Protein AF-A0A7S4GB53-F1 (afdb_monomer_lite)

Foldseek 3Di:
DVLLCCLPVVVCVVCVVLVVVQVVVCVVVVQFRDPSNVVVVLVVLVCVLPVVVVCVLPVDDDPDDDDDPLVVLNVLVVVLNVVVVVLVCCQCPPDDPRGHDPVSVVVSVVVSVVSSVVSVVSCVVPDD

InterPro domains:
  IPR004837 Sodium/calcium exchanger membrane region [PF01699] (2-119)
  IPR044880 NCX, central ion-binding domain superfamily [G3DSA:1.20.1420.30] (1-127)
  IPR051171 Calcium/Cation Antiporter [PTHR11878] (1-126)

Secondary structure (DSSP, 8-state):
-HHHHIIIIIHHHHHHHHHHHHHHHHHHHTSB--THHHHHHHHHHHHIIIIIHHHHHHHS--SS----TTHHHHHHHHHHHHHHHHHHHIIIIIISTTB--HHHHHHHHHHHHHHHHHHHHHHHHH--

pLDDT: mean 82.79, std 6.55, range [52.56, 92.06]

Organism: NCBI:txid73025

Structure (mmCIF, N/CA/C/O backbone):
data_AF-A0A7S4GB53-F1
#
_entry.id   AF-A0A7S4GB53-F1
#
loop_
_atom_site.group_PDB
_atom_site.id
_atom_site.type_symbol
_atom_site.label_atom_id
_atom_site.label_alt_id
_atom_site.label_comp_id
_atom_site.label_asym_id
_atom_site.label_entity_id
_atom_site.label_seq_id
_atom_site.pdbx_PDB_ins_code
_atom_site.Cartn_x
_atom_site.Cartn_y
_atom_site.Cartn_z
_atom_site.occupancy
_atom_site.B_iso_or_equiv
_atom_site.auth_seq_id
_atom_site.auth_comp_id
_atom_site.auth_asym_id
_atom_site.auth_atom_id
_atom_site.pdbx_PDB_model_num
ATOM 1 N N . ASN A 1 1 ? 8.874 -16.206 -5.654 1.00 79.75 1 ASN A N 1
ATOM 2 C CA . ASN A 1 1 ? 8.245 -15.379 -6.707 1.00 79.75 1 ASN A CA 1
ATOM 3 C C . ASN A 1 1 ? 8.551 -13.912 -6.397 1.00 79.75 1 ASN A C 1
ATOM 5 O O . ASN A 1 1 ? 8.273 -13.486 -5.280 1.00 79.75 1 ASN A O 1
ATOM 9 N N . ALA A 1 2 ? 9.168 -13.178 -7.331 1.00 78.81 2 ALA A N 1
ATOM 10 C CA . ALA A 1 2 ? 9.610 -11.795 -7.107 1.00 78.81 2 ALA A CA 1
ATOM 11 C C . ALA A 1 2 ? 8.446 -10.795 -6.964 1.00 78.81 2 ALA A C 1
ATOM 13 O O . ALA A 1 2 ? 8.531 -9.889 -6.142 1.00 78.81 2 ALA A O 1
ATOM 14 N N . THR A 1 3 ? 7.336 -10.993 -7.686 1.00 78.94 3 THR A N 1
ATOM 15 C CA . THR A 1 3 ? 6.113 -10.185 -7.539 1.00 78.94 3 THR A CA 1
ATOM 16 C C . THR A 1 3 ? 5.559 -10.286 -6.122 1.00 78.94 3 THR A C 1
ATOM 18 O O . THR A 1 3 ? 5.272 -9.267 -5.504 1.00 78.94 3 THR A O 1
ATOM 21 N N . VAL A 1 4 ? 5.480 -11.497 -5.563 1.00 83.31 4 VAL A N 1
ATOM 22 C CA . VAL A 1 4 ? 5.002 -11.694 -4.184 1.00 83.31 4 VAL A CA 1
ATOM 23 C C . VAL A 1 4 ? 5.942 -11.030 -3.179 1.00 83.31 4 VAL A C 1
ATOM 25 O O . VAL A 1 4 ? 5.471 -10.334 -2.285 1.00 83.31 4 VAL A O 1
ATOM 28 N N . ALA A 1 5 ? 7.259 -11.188 -3.338 1.00 81.38 5 ALA A N 1
ATOM 29 C CA . ALA A 1 5 ? 8.241 -10.566 -2.447 1.00 81.38 5 ALA A CA 1
ATOM 30 C C . ALA A 1 5 ? 8.178 -9.026 -2.489 1.00 81.38 5 ALA A C 1
ATOM 32 O O . ALA A 1 5 ? 8.217 -8.390 -1.438 1.00 81.38 5 ALA A O 1
ATOM 33 N N . ASN A 1 6 ? 8.001 -8.431 -3.673 1.00 81.31 6 ASN A N 1
ATOM 34 C CA . ASN A 1 6 ? 7.865 -6.980 -3.817 1.00 81.31 6 ASN A CA 1
ATOM 35 C C . ASN A 1 6 ? 6.543 -6.461 -3.229 1.00 81.31 6 ASN A C 1
ATOM 37 O O . ASN A 1 6 ? 6.543 -5.471 -2.503 1.00 81.31 6 ASN A O 1
ATOM 41 N N . LEU A 1 7 ? 5.423 -7.137 -3.501 1.00 79.25 7 LEU A N 1
ATOM 42 C CA . LEU A 1 7 ? 4.105 -6.722 -3.004 1.00 79.25 7 LEU A CA 1
ATOM 43 C C . LEU A 1 7 ? 3.926 -6.928 -1.496 1.00 79.25 7 LEU A C 1
ATOM 45 O O . LEU A 1 7 ? 3.090 -6.263 -0.895 1.00 79.25 7 LEU A O 1
ATOM 49 N N . THR A 1 8 ? 4.678 -7.847 -0.888 1.00 81.56 8 THR A N 1
ATOM 50 C CA . THR A 1 8 ? 4.567 -8.157 0.545 1.00 81.56 8 THR A CA 1
ATOM 51 C C . THR A 1 8 ? 5.738 -7.577 1.330 1.00 81.56 8 THR A C 1
ATOM 53 O O . THR A 1 8 ? 5.569 -6.578 2.011 1.00 81.56 8 THR A O 1
ATOM 56 N N . LEU A 1 9 ? 6.940 -8.140 1.224 1.00 77.69 9 LEU A N 1
ATOM 57 C CA . LEU A 1 9 ? 8.080 -7.774 2.070 1.00 77.69 9 LEU A CA 1
ATOM 58 C C . LEU A 1 9 ? 8.601 -6.358 1.809 1.00 77.69 9 LEU A C 1
ATOM 60 O O . LEU A 1 9 ? 8.872 -5.627 2.759 1.00 77.69 9 LEU A O 1
ATOM 64 N N . MET A 1 10 ? 8.730 -5.957 0.541 1.00 82.44 10 MET A N 1
ATOM 65 C CA . MET A 1 10 ? 9.243 -4.625 0.205 1.00 82.44 10 MET A CA 1
ATOM 66 C C . MET A 1 10 ? 8.219 -3.528 0.530 1.00 82.44 10 MET A C 1
ATOM 68 O O . MET A 1 10 ? 8.568 -2.546 1.181 1.00 82.44 10 MET A O 1
ATOM 72 N N . ALA A 1 11 ? 6.957 -3.722 0.133 1.00 79.25 11 ALA A N 1
ATOM 73 C CA . ALA A 1 11 ? 5.887 -2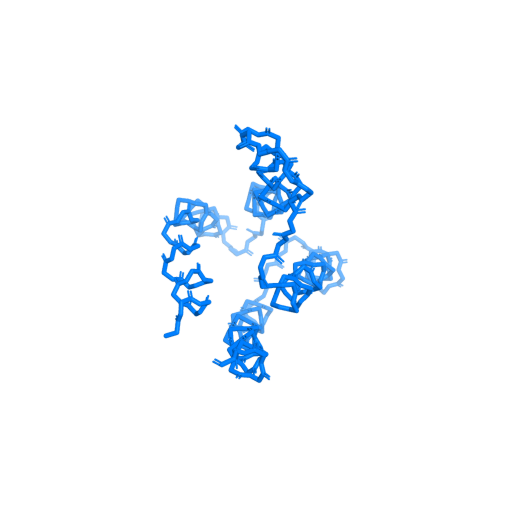.753 0.374 1.00 79.25 11 ALA A CA 1
ATOM 74 C C . ALA A 1 11 ? 5.533 -2.604 1.865 1.00 79.25 11 ALA A C 1
ATOM 76 O O . ALA A 1 11 ? 5.345 -1.494 2.359 1.00 79.25 11 ALA A O 1
ATOM 77 N N . LEU A 1 12 ? 5.487 -3.710 2.613 1.00 80.81 12 LEU A N 1
ATOM 78 C CA . LEU A 1 12 ? 5.179 -3.683 4.045 1.00 80.81 12 LEU A CA 1
ATOM 79 C C . LEU A 1 12 ? 6.324 -3.044 4.843 1.00 80.81 12 LEU A C 1
ATOM 81 O O . LEU A 1 12 ? 6.071 -2.318 5.800 1.00 80.81 12 LEU A O 1
ATOM 85 N N . GLY A 1 13 ? 7.572 -3.236 4.400 1.00 82.00 13 GLY A N 1
ATOM 86 C CA . GLY A 1 13 ? 8.741 -2.563 4.966 1.00 82.00 13 GLY A CA 1
ATOM 87 C C . GLY A 1 13 ? 8.711 -1.042 4.790 1.00 82.00 13 GLY A C 1
ATOM 88 O O . GLY A 1 13 ? 8.995 -0.322 5.744 1.00 82.00 13 GLY A O 1
ATOM 89 N N . SER A 1 14 ? 8.324 -0.540 3.610 1.00 82.56 14 SER A N 1
ATOM 90 C CA . SER A 1 14 ? 8.212 0.909 3.381 1.00 82.56 14 SER A CA 1
ATOM 91 C C . SER A 1 14 ? 7.036 1.551 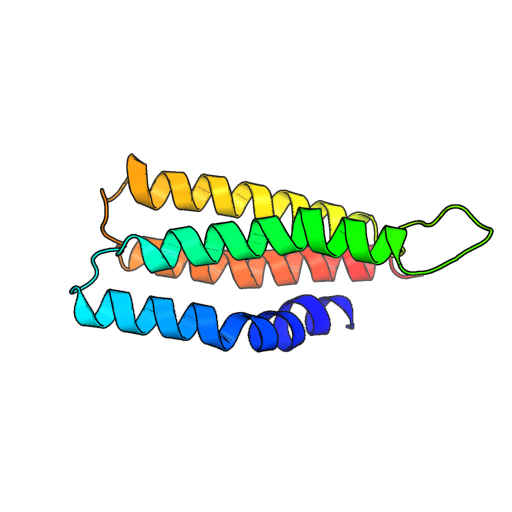4.124 1.00 82.56 14 SER A C 1
ATOM 93 O O . SER A 1 14 ? 7.156 2.697 4.546 1.00 82.56 14 SER A O 1
ATOM 95 N N . SER A 1 15 ? 5.937 0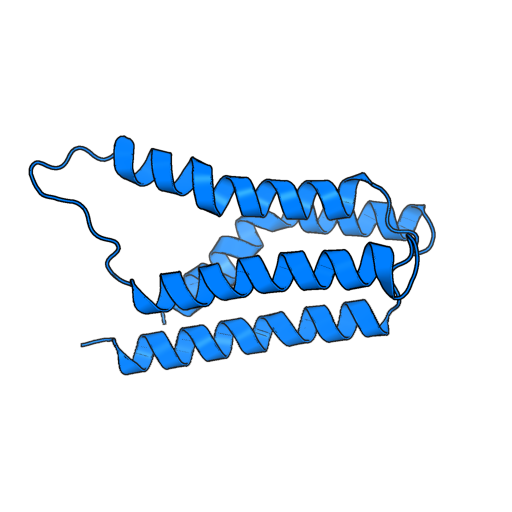.816 4.328 1.00 85.62 15 SER A N 1
ATOM 96 C CA . SER A 1 15 ? 4.709 1.340 4.950 1.00 85.62 15 SER A CA 1
ATOM 97 C C . SER A 1 15 ? 4.562 1.057 6.448 1.00 85.62 15 SER A C 1
ATOM 99 O O . SER A 1 15 ? 3.577 1.460 7.069 1.00 85.62 15 SER A O 1
ATOM 101 N N . ALA A 1 16 ? 5.546 0.407 7.077 1.00 84.19 16 ALA A N 1
ATOM 102 C CA . ALA A 1 16 ? 5.529 0.126 8.513 1.00 84.19 16 ALA A CA 1
ATOM 103 C C . ALA A 1 1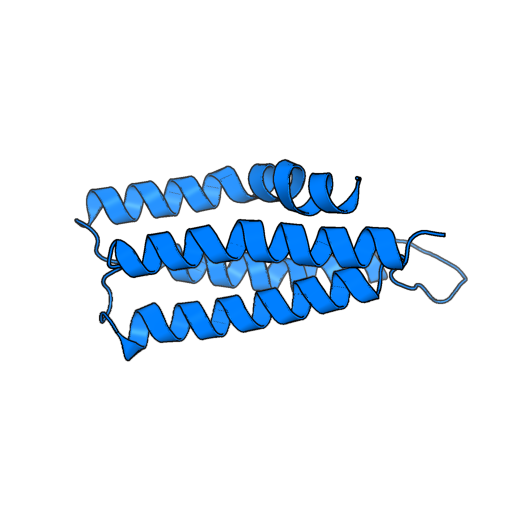6 ? 5.320 1.378 9.405 1.00 84.19 16 ALA A C 1
ATOM 105 O O . ALA A 1 16 ? 4.525 1.293 10.346 1.00 84.19 16 ALA A O 1
ATOM 106 N N . PRO A 1 17 ? 5.942 2.548 9.133 1.00 83.38 17 PRO A N 1
ATOM 107 C CA . PRO A 1 17 ? 5.713 3.757 9.932 1.00 83.38 17 PRO A CA 1
ATOM 108 C C . PRO A 1 17 ? 4.272 4.281 9.838 1.00 83.38 17 PRO A C 1
ATOM 110 O O . PRO A 1 17 ? 3.708 4.729 10.834 1.00 83.38 17 PRO A O 1
ATOM 113 N N . GLU A 1 18 ? 3.666 4.195 8.654 1.00 84.62 18 GLU A N 1
ATOM 114 C CA . GLU A 1 18 ? 2.311 4.684 8.356 1.00 84.62 18 GLU A CA 1
ATOM 115 C C . GLU A 1 18 ? 1.252 3.815 9.051 1.00 84.62 18 GLU A C 1
ATOM 117 O O . GLU A 1 18 ? 0.307 4.321 9.666 1.00 84.62 18 GLU A O 1
ATOM 122 N N . ILE A 1 19 ? 1.460 2.493 9.024 1.00 85.88 19 ILE A N 1
ATOM 123 C CA . ILE A 1 19 ? 0.641 1.518 9.752 1.00 85.88 19 ILE A CA 1
ATOM 124 C C . ILE A 1 19 ? 0.731 1.780 11.258 1.00 85.88 19 ILE A C 1
ATOM 126 O O . ILE A 1 19 ? -0.289 1.803 11.946 1.00 85.88 19 ILE A O 1
ATOM 130 N N . MET A 1 20 ? 1.939 2.017 11.779 1.00 86.38 20 MET A N 1
ATOM 131 C CA . MET A 1 20 ? 2.136 2.263 13.207 1.00 86.38 20 MET A CA 1
ATOM 132 C C . MET A 1 20 ? 1.472 3.566 13.665 1.00 86.38 20 MET A C 1
ATOM 134 O O . MET A 1 20 ? 0.846 3.586 14.724 1.00 86.38 20 MET A O 1
ATOM 138 N N . LEU A 1 21 ? 1.547 4.628 12.859 1.00 86.56 21 LEU A N 1
ATOM 139 C CA . LEU A 1 21 ? 0.867 5.893 13.142 1.00 86.56 21 LEU A CA 1
ATOM 140 C C . LEU A 1 21 ? -0.657 5.713 13.194 1.00 86.56 21 LEU A C 1
ATOM 142 O O . LEU A 1 21 ? -1.291 6.153 14.152 1.00 86.56 21 LEU A O 1
ATOM 146 N N . SER A 1 22 ? -1.215 4.979 12.228 1.00 85.38 22 SER A N 1
ATOM 147 C CA . SER A 1 22 ? -2.650 4.667 12.171 1.00 85.38 22 SER A CA 1
ATOM 148 C C . SER A 1 22 ? -3.109 3.835 13.378 1.00 85.38 22 SER A C 1
ATOM 150 O O . SER A 1 22 ? -4.150 4.113 13.969 1.00 85.38 22 SER A O 1
ATOM 152 N N . LEU A 1 23 ? -2.312 2.847 13.807 1.00 85.19 23 LEU A N 1
ATOM 153 C CA . LEU A 1 23 ? -2.607 2.042 14.999 1.00 85.19 23 LEU A CA 1
ATOM 154 C C . LEU A 1 23 ? -2.592 2.882 16.282 1.00 85.19 23 LEU A C 1
ATOM 156 O O . LEU A 1 23 ? -3.501 2.767 17.102 1.00 85.19 23 LEU A O 1
ATOM 160 N N . ILE A 1 24 ? -1.579 3.734 16.463 1.00 87.12 24 ILE A N 1
ATOM 161 C CA . ILE A 1 24 ? -1.470 4.602 17.645 1.00 87.12 24 ILE A CA 1
ATOM 162 C C . ILE A 1 24 ? -2.654 5.573 17.713 1.00 87.12 24 ILE A C 1
ATOM 164 O O . ILE A 1 24 ? -3.178 5.822 18.800 1.00 87.12 24 ILE A O 1
ATOM 168 N N . GLU A 1 25 ? -3.087 6.111 16.574 1.00 85.19 25 GLU A N 1
ATOM 169 C CA . GLU A 1 25 ? -4.225 7.024 16.499 1.00 85.19 25 GLU A CA 1
ATOM 170 C C . GLU A 1 25 ? -5.540 6.339 16.897 1.00 85.19 25 GLU A C 1
ATOM 172 O O . GLU A 1 25 ? -6.234 6.827 17.792 1.00 85.19 25 GLU A O 1
ATOM 177 N N . ILE A 1 26 ? -5.831 5.166 16.327 1.00 83.88 26 ILE A N 1
ATOM 178 C CA . ILE A 1 26 ? -7.038 4.378 16.632 1.00 83.88 26 ILE A CA 1
ATOM 179 C C . ILE A 1 26 ? -7.071 3.963 18.112 1.00 83.88 26 ILE A C 1
ATOM 181 O O . ILE A 1 26 ? -8.115 4.061 18.764 1.00 83.88 26 ILE A O 1
ATOM 185 N N . LEU A 1 27 ? -5.927 3.545 18.671 1.00 84.56 27 LEU A N 1
ATOM 186 C CA . LEU A 1 27 ? -5.812 3.174 20.086 1.00 84.56 27 LEU A CA 1
ATOM 187 C C . LEU A 1 27 ? -6.027 4.370 21.022 1.00 84.56 27 LEU A C 1
ATOM 189 O O . LEU A 1 27 ? -6.630 4.218 22.082 1.00 84.56 27 LEU A O 1
ATOM 193 N N . ARG A 1 28 ? -5.557 5.565 20.641 1.00 84.25 28 ARG A N 1
ATOM 194 C CA . ARG A 1 28 ? -5.743 6.791 21.435 1.00 84.25 28 ARG A CA 1
ATOM 195 C C . ARG A 1 28 ? -7.161 7.346 21.359 1.00 84.25 28 ARG A C 1
ATOM 197 O O . ARG A 1 28 ? -7.612 7.950 22.327 1.00 84.25 28 ARG A O 1
ATOM 204 N N . GLN A 1 29 ? -7.845 7.167 20.233 1.00 80.88 29 GLN A N 1
ATOM 205 C CA . GLN A 1 29 ? -9.177 7.729 19.995 1.00 80.88 29 GLN A CA 1
ATOM 206 C C . GLN A 1 29 ? -10.322 6.731 20.240 1.00 80.88 29 GLN A C 1
ATOM 208 O O . GLN A 1 29 ? -11.487 7.077 20.045 1.00 80.88 29 GLN A O 1
ATOM 213 N N . GLY A 1 30 ? -10.015 5.512 20.696 1.00 77.44 30 GLY A N 1
ATOM 214 C CA . GLY A 1 30 ? -11.016 4.506 21.055 1.00 77.44 30 GLY A CA 1
ATOM 215 C C . GLY A 1 30 ? -11.805 3.989 19.852 1.00 77.44 30 GLY A C 1
ATOM 216 O O . GLY A 1 30 ? -13.029 4.030 19.874 1.00 77.44 30 GLY A O 1
ATOM 217 N N . MET A 1 31 ? -11.109 3.511 18.813 1.00 72.06 31 MET A N 1
ATOM 218 C CA . MET A 1 31 ? -11.687 2.974 17.560 1.00 72.06 31 MET A CA 1
ATOM 219 C C . MET A 1 31 ? -12.319 4.012 16.619 1.00 72.06 31 MET A C 1
ATOM 221 O O . MET A 1 31 ? -12.860 3.658 15.569 1.00 72.06 31 MET A O 1
ATOM 225 N N . LYS A 1 32 ? -12.201 5.304 16.936 1.00 74.44 32 LYS A N 1
ATOM 226 C CA . LYS A 1 32 ? -12.514 6.374 15.985 1.00 74.44 32 LYS A CA 1
ATOM 227 C C . LYS A 1 32 ? -11.396 6.498 14.959 1.00 74.44 32 LYS A C 1
ATOM 229 O O . LYS A 1 32 ? -10.217 6.518 15.317 1.00 74.44 32 LYS A O 1
ATOM 234 N N . ALA A 1 33 ? -11.782 6.577 13.690 1.00 70.38 33 ALA A N 1
ATOM 235 C CA . ALA A 1 33 ? -10.853 6.894 12.622 1.00 70.38 33 ALA A CA 1
ATOM 236 C C . ALA A 1 33 ? -10.517 8.381 12.725 1.00 70.38 33 ALA A C 1
ATOM 238 O O . ALA A 1 33 ? -11.325 9.228 12.347 1.00 70.38 33 ALA A O 1
ATOM 239 N N . GLY A 1 34 ? -9.348 8.693 13.276 1.00 73.19 34 GLY A N 1
ATOM 240 C CA . GLY A 1 34 ? -8.823 10.046 13.200 1.00 73.19 34 GLY A CA 1
ATOM 241 C C . GLY A 1 34 ? -8.468 10.396 11.757 1.00 73.19 34 GLY A C 1
ATOM 242 O O . GLY A 1 34 ? -8.188 9.512 10.947 1.00 73.19 34 GLY A O 1
ATOM 243 N N . ASP A 1 35 ? -8.503 11.682 11.416 1.00 73.69 35 ASP A N 1
ATOM 244 C CA . ASP A 1 35 ? -8.317 12.131 10.034 1.00 73.69 35 ASP A CA 1
ATOM 245 C C . ASP A 1 35 ? -6.929 11.778 9.472 1.00 73.69 35 ASP A C 1
ATOM 247 O O . ASP A 1 35 ? -6.765 11.695 8.252 1.00 73.69 35 ASP A O 1
ATOM 251 N N . LEU A 1 36 ? -5.921 11.550 10.325 1.00 76.25 36 LEU A N 1
ATOM 252 C CA . LEU A 1 36 ? -4.538 11.326 9.895 1.00 76.25 36 LEU A CA 1
ATOM 253 C C . LEU A 1 36 ? -4.335 9.927 9.301 1.00 76.25 36 LEU A C 1
ATOM 255 O O . LEU A 1 36 ? -3.662 9.811 8.278 1.00 76.25 36 LEU A O 1
ATOM 259 N N . GLY A 1 37 ? -4.926 8.880 9.876 1.00 80.00 37 GLY A N 1
ATOM 260 C CA . GLY A 1 37 ? -4.776 7.499 9.407 1.00 80.00 37 GLY A CA 1
ATOM 261 C C . GLY A 1 37 ? -5.249 7.301 7.961 1.00 80.00 37 GLY A C 1
ATOM 262 O O . GLY A 1 37 ? -4.426 7.016 7.084 1.00 80.00 37 GLY A O 1
ATOM 263 N N . PRO A 1 38 ? -6.546 7.496 7.654 1.00 81.75 38 PRO A N 1
ATOM 264 C CA . PRO A 1 38 ? -7.069 7.307 6.307 1.00 81.75 38 PRO A CA 1
ATOM 265 C C . PRO A 1 38 ? -6.449 8.263 5.285 1.00 81.75 38 PRO A C 1
ATOM 267 O O . PRO A 1 38 ? -6.121 7.833 4.181 1.00 81.75 38 PRO A O 1
ATOM 270 N N . SER A 1 39 ? -6.233 9.537 5.638 1.00 83.12 39 SER A N 1
ATOM 271 C CA . SER A 1 39 ? -5.643 10.512 4.708 1.00 83.12 39 SER A CA 1
ATOM 272 C C . SER A 1 39 ? -4.188 10.185 4.355 1.00 83.12 39 SER A C 1
ATOM 274 O O . SER A 1 39 ? -3.808 10.295 3.188 1.00 83.12 39 SER A O 1
ATOM 276 N N . THR A 1 40 ? -3.395 9.706 5.320 1.00 86.75 40 THR A N 1
ATOM 277 C CA . THR A 1 40 ? -1.995 9.310 5.094 1.00 86.75 40 THR A CA 1
ATOM 278 C C . THR A 1 40 ? -1.904 8.054 4.231 1.00 86.75 40 THR A C 1
ATOM 280 O O . THR A 1 40 ? -1.142 8.036 3.263 1.00 86.75 40 THR A O 1
ATOM 283 N N . ILE A 1 41 ? -2.717 7.028 4.515 1.00 85.25 41 ILE A N 1
ATOM 284 C CA . ILE A 1 41 ? -2.756 5.789 3.718 1.00 85.25 41 ILE A CA 1
ATOM 285 C C . ILE A 1 41 ? -3.153 6.107 2.272 1.00 85.25 41 ILE A C 1
ATOM 287 O O . ILE A 1 41 ? -2.506 5.655 1.322 1.00 85.25 41 ILE A O 1
ATOM 291 N N . VAL A 1 42 ? -4.197 6.924 2.098 1.00 85.06 42 VAL A N 1
ATOM 292 C CA . VAL A 1 42 ? -4.708 7.285 0.775 1.00 85.06 42 VAL A CA 1
ATOM 293 C C . VAL A 1 42 ? -3.691 8.107 -0.010 1.00 85.06 42 VAL A C 1
ATOM 295 O O . VAL A 1 42 ? -3.452 7.822 -1.187 1.00 85.06 42 VAL A O 1
ATOM 298 N N . GLY A 1 43 ? -3.077 9.098 0.639 1.00 87.50 43 GLY A N 1
ATOM 299 C CA . GLY A 1 43 ? -2.072 9.968 0.037 1.00 87.50 43 GLY A CA 1
ATOM 300 C C . GLY A 1 43 ? -0.814 9.211 -0.389 1.00 87.50 43 GLY A C 1
ATOM 301 O O . GLY A 1 43 ? -0.355 9.393 -1.517 1.00 87.50 43 GLY A O 1
ATOM 302 N N . SER A 1 44 ? -0.302 8.317 0.463 1.00 86.56 44 SER A N 1
ATOM 303 C CA . SER A 1 44 ? 0.894 7.509 0.175 1.00 86.56 44 SER A CA 1
ATOM 304 C C . SER A 1 44 ? 0.675 6.577 -1.025 1.00 86.56 44 SER A C 1
ATOM 306 O O . SER A 1 44 ? 1.474 6.557 -1.967 1.00 86.56 44 SER A O 1
ATOM 308 N N . ALA A 1 45 ? -0.476 5.895 -1.085 1.00 86.12 45 ALA A N 1
ATOM 309 C CA . ALA A 1 45 ? -0.828 5.043 -2.222 1.00 86.12 45 ALA A CA 1
ATOM 310 C C . ALA A 1 45 ? -0.942 5.830 -3.547 1.00 86.12 45 ALA A C 1
ATOM 312 O O . ALA A 1 45 ? -0.465 5.363 -4.586 1.00 86.12 45 ALA A O 1
ATOM 313 N N . ALA A 1 46 ? -1.497 7.048 -3.515 1.00 88.56 46 ALA A N 1
ATOM 314 C CA . ALA A 1 46 ? -1.639 7.891 -4.703 1.00 88.56 46 ALA A CA 1
ATOM 315 C C . ALA A 1 46 ? -0.272 8.407 -5.169 1.00 88.56 46 ALA A C 1
ATOM 317 O O . ALA A 1 46 ? 0.031 8.402 -6.365 1.00 88.56 46 ALA A O 1
ATOM 318 N N . TYR A 1 47 ? 0.578 8.808 -4.223 1.00 89.88 47 TYR A N 1
ATOM 319 C CA . TYR A 1 47 ? 1.928 9.282 -4.503 1.00 89.88 47 TYR A CA 1
ATOM 320 C C . TYR A 1 47 ? 2.790 8.190 -5.152 1.00 89.88 47 TYR A C 1
ATOM 322 O O . TYR A 1 47 ? 3.463 8.447 -6.154 1.00 89.88 47 TYR A O 1
ATOM 330 N N . ASN A 1 48 ? 2.704 6.953 -4.657 1.00 88.56 48 ASN A N 1
ATOM 331 C CA . ASN A 1 48 ? 3.421 5.813 -5.229 1.00 88.56 48 ASN A CA 1
ATOM 332 C C . ASN A 1 48 ? 2.940 5.479 -6.649 1.00 88.56 48 ASN A C 1
ATOM 334 O O . ASN A 1 48 ? 3.759 5.226 -7.537 1.00 88.56 48 ASN A O 1
ATOM 338 N N . LEU A 1 49 ? 1.624 5.511 -6.889 1.00 86.12 49 LEU A N 1
ATOM 339 C CA . LEU A 1 49 ? 1.059 5.171 -8.195 1.00 86.12 49 LEU A CA 1
ATOM 340 C C . LEU A 1 49 ? 1.360 6.234 -9.258 1.00 86.12 49 LEU A C 1
ATOM 342 O O . LEU A 1 49 ? 1.670 5.872 -10.392 1.00 86.12 49 LEU A O 1
ATOM 346 N N . PHE A 1 50 ? 1.273 7.523 -8.918 1.00 88.94 50 PHE A N 1
ATOM 347 C CA . PHE A 1 50 ? 1.394 8.609 -9.896 1.00 88.94 50 PHE A CA 1
ATOM 348 C C . PHE A 1 50 ? 2.781 9.248 -9.924 1.00 88.94 50 PHE A C 1
ATOM 350 O O . PHE A 1 50 ? 3.374 9.378 -10.992 1.00 88.94 50 PHE A O 1
ATOM 357 N N . ILE A 1 51 ? 3.306 9.658 -8.769 1.00 92.06 51 ILE A N 1
ATOM 358 C CA . ILE A 1 51 ? 4.522 10.477 -8.711 1.00 92.06 51 ILE A CA 1
ATOM 359 C C . ILE A 1 51 ? 5.766 9.605 -8.809 1.00 92.06 51 ILE A C 1
ATOM 361 O O . ILE A 1 51 ? 6.606 9.849 -9.674 1.00 92.06 51 ILE A O 1
ATOM 365 N N . ILE A 1 52 ? 5.878 8.559 -7.983 1.00 89.50 52 ILE A N 1
ATOM 366 C CA . ILE A 1 52 ? 7.049 7.670 -8.030 1.00 89.50 52 ILE A CA 1
ATOM 367 C C . ILE A 1 52 ? 7.152 7.000 -9.400 1.00 89.50 52 ILE A C 1
ATOM 369 O O . ILE A 1 52 ? 8.230 6.992 -9.990 1.00 89.50 52 ILE A O 1
ATOM 373 N N . SER A 1 53 ? 6.040 6.508 -9.953 1.00 86.06 53 SER A N 1
ATOM 374 C CA . SER A 1 53 ? 6.044 5.896 -11.287 1.00 86.06 53 SER A CA 1
ATOM 375 C C . SER A 1 53 ? 6.499 6.878 -12.378 1.00 86.06 53 SER A C 1
ATOM 377 O O . SER A 1 53 ? 7.352 6.521 -13.196 1.00 86.06 53 SER A O 1
ATOM 379 N N . ALA A 1 54 ? 6.019 8.127 -12.359 1.00 87.81 54 ALA A N 1
ATOM 380 C CA . ALA A 1 54 ? 6.434 9.164 -13.300 1.00 87.81 54 ALA A CA 1
ATOM 381 C C . ALA A 1 54 ? 7.925 9.499 -13.162 1.00 87.81 54 ALA A C 1
ATOM 383 O O . ALA A 1 54 ? 8.636 9.571 -14.167 1.00 87.81 54 ALA A O 1
ATOM 384 N N . VAL A 1 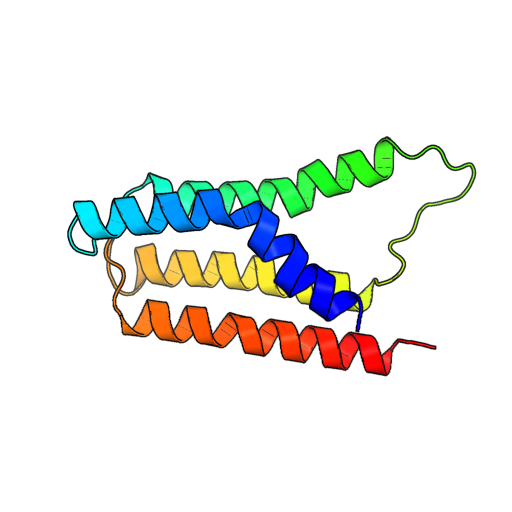55 ? 8.421 9.638 -11.928 1.00 90.94 55 VAL A N 1
ATOM 385 C CA . VAL A 1 55 ? 9.840 9.899 -11.651 1.00 90.94 55 VAL A CA 1
ATOM 386 C C . VAL A 1 55 ? 10.708 8.726 -12.103 1.00 90.94 55 VAL A C 1
ATOM 388 O O . VAL A 1 55 ? 11.720 8.958 -12.754 1.00 90.94 55 VAL A O 1
ATOM 391 N N . CYS A 1 56 ? 10.313 7.474 -11.855 1.00 86.06 56 CYS A N 1
ATOM 392 C CA . CYS A 1 56 ? 11.043 6.295 -12.332 1.00 86.06 56 CYS A CA 1
ATOM 393 C C . CYS A 1 56 ? 11.120 6.246 -13.865 1.00 86.06 56 CYS A C 1
ATOM 395 O O . CYS A 1 56 ? 12.172 5.932 -14.427 1.00 86.06 56 CYS A O 1
ATOM 397 N N . VAL A 1 57 ? 10.026 6.589 -14.555 1.00 85.62 57 VAL A N 1
ATOM 398 C CA . VAL A 1 57 ? 10.008 6.667 -16.022 1.00 85.62 57 VAL A CA 1
ATOM 399 C C . VAL A 1 57 ? 10.849 7.836 -16.521 1.00 85.62 57 VAL A C 1
ATOM 401 O O . VAL A 1 57 ? 11.490 7.695 -17.555 1.00 85.62 57 VAL A O 1
ATOM 404 N N . TRP A 1 58 ? 10.889 8.972 -15.830 1.00 86.38 58 TRP A N 1
ATOM 405 C CA . TRP A 1 58 ? 11.660 10.140 -16.260 1.00 86.38 58 TRP A CA 1
ATOM 406 C C . TRP A 1 58 ? 13.166 9.999 -15.979 1.00 86.38 58 TRP A C 1
ATOM 408 O O . TRP A 1 58 ? 13.977 10.198 -16.882 1.00 86.38 58 TRP A O 1
ATOM 418 N N . ALA A 1 59 ? 13.540 9.585 -14.766 1.00 89.50 59 ALA A N 1
ATOM 419 C CA . ALA A 1 59 ? 14.906 9.637 -14.244 1.00 89.50 59 ALA A CA 1
ATOM 420 C C . ALA A 1 59 ? 15.882 8.634 -14.876 1.00 89.50 59 ALA A C 1
ATOM 422 O O . ALA A 1 59 ? 17.084 8.875 -14.858 1.00 89.50 59 ALA A O 1
ATOM 423 N N . VAL A 1 60 ? 15.405 7.510 -15.423 1.00 83.19 60 VAL A N 1
ATOM 424 C CA . VAL A 1 60 ? 16.276 6.481 -16.021 1.00 83.19 60 VAL A CA 1
ATOM 425 C C . VAL A 1 60 ? 16.490 6.785 -17.508 1.00 83.19 60 VAL A C 1
ATOM 427 O O . VAL A 1 60 ? 15.593 6.486 -18.294 1.00 83.19 60 VAL A O 1
ATOM 430 N N . PRO A 1 61 ? 17.617 7.365 -17.959 1.00 79.25 61 PRO A N 1
ATOM 431 C CA . PRO A 1 61 ? 17.824 7.665 -19.374 1.00 79.25 61 PRO A CA 1
ATOM 432 C C . PRO A 1 61 ? 17.871 6.374 -20.201 1.00 79.25 61 PRO A C 1
ATOM 434 O O . PRO A 1 61 ? 18.596 5.437 -19.880 1.00 79.25 61 PRO A O 1
ATOM 437 N N . SER A 1 62 ? 17.086 6.313 -21.278 1.00 79.38 62 SER A N 1
ATOM 438 C CA . SER A 1 62 ? 17.101 5.192 -22.221 1.00 79.38 62 SER A CA 1
ATOM 439 C C . SER A 1 62 ? 16.831 5.707 -23.633 1.00 79.38 62 SER A C 1
ATOM 441 O O . SER A 1 62 ? 15.880 6.469 -23.813 1.00 79.38 62 SER A O 1
ATOM 443 N N . PRO A 1 63 ? 17.615 5.284 -24.640 1.00 78.12 63 PRO A N 1
ATOM 444 C CA . PRO A 1 63 ? 17.377 5.630 -26.040 1.00 78.12 63 PRO A CA 1
ATOM 445 C C . PRO A 1 63 ? 16.168 4.895 -26.653 1.00 78.12 63 PRO A C 1
ATOM 447 O O . PRO A 1 63 ? 15.825 5.145 -27.805 1.00 78.12 63 PRO A O 1
ATOM 450 N N . LYS A 1 64 ? 15.525 3.976 -25.916 1.00 82.81 64 LYS A N 1
ATOM 451 C CA . LYS A 1 64 ? 14.359 3.195 -26.363 1.00 82.81 64 LYS A CA 1
ATOM 452 C C . LYS A 1 64 ? 13.104 3.566 -25.568 1.00 82.81 64 LYS A C 1
ATOM 454 O O . LYS A 1 64 ? 13.197 3.978 -24.411 1.00 82.81 64 LYS A O 1
ATOM 459 N N . VAL A 1 65 ? 11.928 3.355 -26.170 1.00 77.94 65 VAL A N 1
ATOM 460 C CA . VAL A 1 65 ? 10.631 3.498 -25.484 1.00 77.94 65 VAL A CA 1
ATOM 461 C C . VAL A 1 65 ? 10.595 2.555 -24.280 1.00 77.94 65 VAL A C 1
ATOM 463 O O . VAL A 1 65 ? 10.819 1.351 -24.412 1.00 77.94 65 VAL A O 1
ATOM 466 N N . LYS A 1 66 ? 10.354 3.115 -23.091 1.00 76.25 66 LYS A N 1
ATOM 467 C CA . LYS A 1 66 ? 10.310 2.361 -21.835 1.00 76.25 66 LYS A CA 1
ATOM 468 C C . LYS A 1 66 ? 8.948 1.698 -21.700 1.00 76.25 66 LYS A C 1
ATOM 470 O O . LYS A 1 66 ? 7.915 2.331 -21.906 1.00 76.25 66 LYS A O 1
ATOM 475 N N . HIS A 1 67 ? 8.958 0.432 -21.313 1.00 75.25 67 HIS A N 1
ATOM 476 C CA . HIS A 1 67 ? 7.752 -0.323 -21.017 1.00 75.25 67 HIS A CA 1
ATOM 477 C C . HIS A 1 67 ? 7.874 -0.951 -19.637 1.00 75.25 67 HIS A C 1
ATOM 479 O O . HIS A 1 67 ? 8.954 -1.359 -19.222 1.00 75.25 67 HIS A O 1
ATOM 485 N N . ILE A 1 68 ? 6.745 -1.051 -18.944 1.00 77.19 68 ILE A N 1
ATOM 486 C CA . ILE A 1 68 ? 6.646 -1.834 -17.715 1.00 77.19 68 ILE A CA 1
ATOM 487 C C . ILE A 1 68 ? 6.778 -3.309 -18.116 1.00 77.19 68 ILE A C 1
ATOM 489 O O . ILE A 1 68 ? 5.982 -3.786 -18.925 1.00 77.19 68 ILE A O 1
ATOM 493 N N . GLU A 1 69 ? 7.775 -4.024 -17.587 1.00 70.88 69 GLU A N 1
ATOM 494 C CA . GLU A 1 69 ? 7.999 -5.443 -17.918 1.00 70.88 69 GLU A CA 1
ATOM 495 C C . GLU A 1 69 ? 6.799 -6.311 -17.516 1.00 70.88 69 GLU A C 1
ATOM 497 O O . GLU A 1 69 ? 6.280 -7.080 -18.321 1.00 70.88 69 GLU A O 1
ATOM 502 N N . ARG A 1 70 ? 6.284 -6.129 -16.293 1.00 77.12 70 ARG A N 1
ATOM 503 C CA . ARG A 1 70 ? 5.152 -6.896 -15.749 1.00 77.12 70 ARG A CA 1
ATOM 504 C C . ARG A 1 70 ? 3.827 -6.144 -15.891 1.00 77.12 70 ARG A C 1
ATOM 506 O O . ARG A 1 70 ? 3.143 -5.874 -14.905 1.00 77.12 70 ARG A O 1
ATOM 513 N N . ARG A 1 71 ? 3.424 -5.835 -17.131 1.00 79.31 71 ARG A N 1
ATOM 514 C CA . ARG A 1 71 ? 2.163 -5.109 -17.410 1.00 79.31 71 ARG A CA 1
ATOM 515 C C . ARG A 1 71 ? 0.892 -5.715 -16.785 1.00 79.31 71 ARG A C 1
ATOM 517 O O . ARG A 1 71 ? 0.082 -4.923 -16.315 1.00 79.31 71 ARG A O 1
ATOM 524 N N . PRO A 1 72 ? 0.653 -7.044 -16.752 1.00 82.38 72 PRO A N 1
ATOM 525 C CA . PRO A 1 72 ? -0.644 -7.554 -16.309 1.00 82.38 72 PRO A CA 1
ATOM 526 C C . PRO A 1 72 ? -0.751 -7.474 -14.782 1.00 82.38 72 PRO A C 1
ATOM 528 O O . PRO A 1 72 ? -1.799 -7.129 -14.253 1.00 82.38 72 PRO A O 1
ATOM 531 N N . VAL A 1 73 ? 0.364 -7.714 -14.082 1.00 83.50 73 VAL A N 1
ATOM 532 C CA . VAL A 1 73 ? 0.492 -7.568 -12.636 1.00 83.50 73 VAL A CA 1
ATOM 533 C C . VAL A 1 73 ? 0.264 -6.107 -12.275 1.00 83.50 73 VAL A C 1
ATOM 535 O O . VAL A 1 73 ? -0.521 -5.839 -11.376 1.00 83.50 73 VAL A O 1
ATOM 538 N N . PHE A 1 74 ? 0.852 -5.175 -13.036 1.00 84.94 74 PHE A N 1
ATOM 539 C CA . PHE A 1 74 ? 0.624 -3.743 -12.854 1.00 84.94 74 PHE A CA 1
ATOM 540 C C . PHE A 1 74 ? -0.860 -3.361 -12.980 1.00 84.94 74 PHE A C 1
ATOM 542 O O . PHE A 1 74 ? -1.371 -2.623 -12.140 1.00 84.94 74 PHE A O 1
ATOM 549 N N . PHE A 1 75 ? -1.579 -3.891 -13.976 1.00 86.12 75 PHE A N 1
ATOM 550 C CA . PHE A 1 75 ? -3.019 -3.643 -14.113 1.00 86.12 75 PHE A CA 1
ATOM 551 C C . PHE A 1 75 ? -3.834 -4.218 -12.951 1.00 86.12 75 PHE A C 1
ATOM 553 O O . PHE A 1 75 ? -4.723 -3.534 -12.450 1.00 86.12 75 PHE A O 1
ATOM 560 N N . VAL A 1 76 ? -3.522 -5.433 -12.490 1.00 86.94 76 VAL A N 1
ATOM 561 C CA . VAL A 1 76 ? -4.188 -6.040 -11.324 1.00 86.94 76 VAL A CA 1
ATOM 562 C C . VAL A 1 76 ? -3.954 -5.199 -10.074 1.00 86.94 76 VAL A C 1
ATOM 564 O O . VAL A 1 76 ? -4.903 -4.893 -9.356 1.00 86.94 76 VAL A O 1
ATOM 567 N N . THR A 1 77 ? -2.713 -4.775 -9.831 1.00 86.06 77 THR A N 1
ATOM 568 C CA . THR A 1 77 ? -2.376 -3.952 -8.666 1.00 86.06 77 THR A CA 1
ATOM 569 C C . THR A 1 77 ? -3.011 -2.568 -8.749 1.00 86.06 77 THR A C 1
ATOM 571 O O . THR A 1 77 ? -3.542 -2.099 -7.752 1.00 86.06 77 THR A O 1
ATOM 574 N N . ALA A 1 78 ? -3.041 -1.940 -9.929 1.00 87.69 78 ALA A N 1
ATOM 575 C CA . ALA A 1 78 ? -3.666 -0.631 -10.119 1.00 87.69 78 ALA A CA 1
ATOM 576 C C . ALA A 1 78 ? -5.194 -0.690 -9.947 1.00 87.69 78 ALA A C 1
ATOM 578 O O . ALA A 1 78 ? -5.776 0.165 -9.280 1.00 87.69 78 ALA A O 1
ATOM 579 N N . ALA A 1 79 ? -5.844 -1.722 -10.496 1.00 89.62 79 ALA A N 1
ATOM 580 C CA . ALA A 1 79 ? -7.274 -1.951 -10.303 1.00 89.62 79 ALA A CA 1
ATOM 581 C C . ALA A 1 79 ? -7.605 -2.210 -8.826 1.00 89.62 79 ALA A C 1
ATOM 583 O O . ALA A 1 79 ? -8.582 -1.672 -8.307 1.00 89.62 79 ALA A O 1
ATOM 584 N N . ALA A 1 80 ? -6.765 -2.978 -8.130 1.00 89.12 80 ALA A N 1
ATOM 585 C CA . ALA A 1 80 ? -6.927 -3.230 -6.707 1.00 89.12 80 ALA A CA 1
ATOM 586 C C . ALA A 1 80 ? -6.698 -1.971 -5.852 1.00 89.12 80 ALA A C 1
ATOM 588 O O . ALA A 1 80 ? -7.438 -1.760 -4.897 1.00 89.12 80 ALA A O 1
ATOM 589 N N . SER A 1 81 ? -5.750 -1.096 -6.212 1.00 87.19 81 SER A N 1
ATOM 590 C CA . SER A 1 81 ? -5.584 0.214 -5.561 1.00 87.19 81 SER A CA 1
ATOM 591 C C . SER A 1 81 ? -6.831 1.086 -5.717 1.00 87.19 81 SER A C 1
ATOM 593 O O . SER A 1 81 ? -7.274 1.701 -4.751 1.00 87.19 81 SER A O 1
ATOM 595 N N . PHE A 1 82 ? -7.443 1.103 -6.905 1.00 88.81 82 PHE A N 1
ATOM 596 C CA . PHE A 1 82 ? -8.697 1.828 -7.122 1.00 88.81 82 PHE A CA 1
ATOM 597 C C . PHE A 1 82 ? -9.855 1.241 -6.301 1.00 88.81 82 PHE A C 1
ATOM 599 O O . PHE A 1 82 ? -10.610 1.981 -5.671 1.00 88.81 82 PHE A O 1
ATOM 606 N N . LEU A 1 83 ? -9.962 -0.090 -6.247 1.00 89.88 83 LEU A N 1
ATOM 607 C CA . LEU A 1 83 ? -10.951 -0.777 -5.417 1.00 89.88 83 LEU A CA 1
ATOM 608 C C . LEU A 1 83 ? -10.751 -0.478 -3.925 1.00 89.88 83 LEU A C 1
ATOM 610 O O . LEU A 1 83 ? -11.728 -0.238 -3.222 1.00 89.88 83 LEU A O 1
ATOM 614 N N . ALA A 1 84 ? -9.504 -0.444 -3.450 1.00 88.12 84 ALA A N 1
ATOM 615 C CA . ALA A 1 84 ? -9.183 -0.109 -2.066 1.00 88.12 84 ALA A CA 1
ATOM 616 C C . ALA A 1 84 ? -9.632 1.317 -1.702 1.00 88.12 84 ALA A C 1
ATOM 618 O O . ALA A 1 84 ? -10.164 1.521 -0.613 1.00 88.12 84 ALA A O 1
ATOM 619 N N . TYR A 1 85 ? -9.502 2.285 -2.619 1.00 88.25 85 TYR A N 1
ATOM 620 C CA . TYR A 1 85 ? -10.027 3.638 -2.409 1.00 88.25 85 TYR A CA 1
ATOM 621 C C . TYR A 1 85 ? -11.543 3.673 -2.287 1.00 88.25 85 TYR A C 1
ATOM 623 O O . TYR A 1 85 ? -12.071 4.296 -1.367 1.00 88.25 85 TYR A O 1
ATOM 631 N N . LEU A 1 86 ? -12.244 2.997 -3.198 1.00 88.69 86 LEU A N 1
ATOM 632 C CA . LEU A 1 86 ? -13.701 2.911 -3.139 1.00 88.69 86 LEU A CA 1
ATOM 633 C C . LEU A 1 86 ? -14.163 2.231 -1.850 1.00 88.69 86 LEU A C 1
ATOM 635 O O . LEU A 1 86 ? -15.086 2.712 -1.202 1.00 88.69 86 LEU A O 1
ATOM 639 N N . TRP A 1 87 ? -13.498 1.148 -1.453 1.00 89.19 87 TRP A N 1
ATOM 640 C CA . TRP A 1 87 ? -13.806 0.433 -0.219 1.00 89.19 87 TRP A CA 1
ATOM 641 C C . TRP A 1 87 ? -13.601 1.308 1.023 1.00 89.19 87 TRP A C 1
ATOM 643 O O . TRP A 1 87 ? -14.465 1.356 1.893 1.00 89.19 87 TRP A O 1
ATOM 653 N N . LEU A 1 88 ? -12.511 2.075 1.073 1.00 85.31 88 LEU A N 1
ATOM 654 C CA . LEU A 1 88 ? -12.245 2.999 2.174 1.00 85.31 88 LEU A CA 1
ATOM 655 C C . LEU A 1 88 ? -13.271 4.146 2.241 1.00 85.31 88 LEU A C 1
ATOM 657 O O . LEU A 1 88 ? -13.663 4.547 3.335 1.00 85.31 88 LEU A O 1
ATOM 661 N N . LEU A 1 89 ? -13.771 4.628 1.095 1.00 84.75 89 LEU A N 1
ATOM 662 C CA . LEU A 1 89 ? -14.898 5.569 1.060 1.00 84.75 89 LEU A CA 1
ATOM 663 C C . LEU A 1 89 ? -16.188 4.945 1.608 1.00 84.75 89 LEU A C 1
ATOM 665 O O . LEU A 1 89 ? -16.917 5.614 2.335 1.00 84.75 89 LEU A O 1
ATOM 669 N N . VAL A 1 90 ? -16.465 3.677 1.287 1.00 86.00 90 VAL A N 1
ATOM 670 C CA . VAL A 1 90 ? -17.644 2.954 1.798 1.00 86.00 90 VAL A CA 1
ATOM 671 C C . VAL A 1 90 ? -17.583 2.801 3.319 1.00 86.00 90 VAL A C 1
ATOM 673 O O . VAL A 1 90 ? -18.581 3.079 3.980 1.00 86.00 90 VAL A O 1
ATOM 676 N N . ILE A 1 91 ? -16.420 2.440 3.871 1.00 84.81 91 ILE A N 1
ATOM 677 C CA . ILE A 1 91 ? -16.211 2.340 5.325 1.00 84.81 91 ILE A CA 1
ATOM 678 C C . ILE A 1 91 ? -16.478 3.691 6.005 1.00 84.81 91 ILE A C 1
ATOM 680 O O . ILE A 1 91 ? -17.280 3.776 6.929 1.00 84.81 91 ILE A O 1
ATOM 684 N N . LEU A 1 92 ? -15.846 4.766 5.518 1.00 77.62 92 LEU A N 1
ATOM 685 C CA . LEU A 1 92 ? -15.874 6.065 6.200 1.00 77.62 92 LEU A CA 1
ATOM 686 C C . LEU A 1 92 ? -17.189 6.839 6.042 1.00 77.62 92 LEU A C 1
ATOM 688 O O . LEU A 1 92 ? -17.548 7.595 6.945 1.00 77.62 92 LEU A O 1
ATOM 692 N N . LEU A 1 93 ? -17.874 6.705 4.899 1.00 80.56 93 LEU A N 1
ATOM 693 C CA . LEU A 1 93 ? -19.071 7.495 4.571 1.00 80.56 93 LEU A CA 1
ATOM 694 C C . LEU A 1 93 ? -20.372 6.689 4.610 1.00 80.56 93 LEU A C 1
ATOM 696 O O . LEU A 1 93 ? -21.436 7.275 4.793 1.00 80.56 93 LEU A O 1
ATOM 700 N N . GLY A 1 94 ? -20.305 5.380 4.364 1.00 75.44 94 GLY A N 1
ATOM 701 C CA . GLY A 1 94 ? -21.480 4.540 4.145 1.00 75.44 94 GLY A CA 1
ATOM 702 C C . GLY A 1 94 ? -21.908 3.770 5.385 1.00 75.44 94 GLY A C 1
ATOM 703 O O . GLY A 1 94 ? -23.059 3.884 5.802 1.00 75.44 94 GLY A O 1
ATOM 704 N N . THR A 1 95 ? -21.007 2.962 5.946 1.00 70.25 95 THR A N 1
ATOM 705 C CA . THR A 1 95 ? -21.393 1.978 6.967 1.00 70.25 95 THR A CA 1
ATOM 706 C C . THR A 1 95 ? -21.293 2.526 8.386 1.00 70.25 95 THR A C 1
ATOM 708 O O . THR A 1 95 ? -22.294 2.521 9.102 1.00 70.25 95 THR A O 1
ATOM 711 N N . SER A 1 96 ? -20.127 3.058 8.765 1.00 68.81 96 SER A N 1
ATOM 712 C CA . SER A 1 96 ? -19.845 3.501 10.133 1.00 68.81 96 SER A CA 1
ATOM 713 C C . SER A 1 96 ? -19.192 4.889 10.107 1.00 68.81 96 SER A C 1
ATOM 715 O O . SER A 1 96 ? -17.973 5.007 9.982 1.00 68.81 96 SER A O 1
ATOM 717 N N . PRO A 1 97 ? -19.982 5.983 10.205 1.00 72.44 97 PRO A N 1
ATOM 718 C CA . PRO A 1 97 ? -19.462 7.339 10.055 1.00 72.44 97 PRO A CA 1
ATOM 719 C C . PRO A 1 97 ? -18.321 7.614 11.042 1.00 72.44 97 PRO A C 1
ATOM 721 O O . PRO A 1 97 ? -18.532 7.660 12.255 1.00 72.44 97 PRO A O 1
ATOM 724 N N . HIS A 1 98 ? -17.113 7.807 10.509 1.00 69.69 98 HIS A N 1
ATOM 725 C CA . HIS A 1 98 ? -15.889 8.116 11.264 1.00 69.69 98 HIS A CA 1
ATOM 726 C C . HIS A 1 98 ? -15.463 7.079 12.326 1.00 69.69 98 HIS A C 1
ATOM 728 O O . HIS A 1 98 ? -14.624 7.378 13.183 1.00 69.69 98 HIS A O 1
ATOM 734 N N . MET A 1 99 ? -15.993 5.854 12.284 1.00 72.31 99 MET A N 1
ATOM 735 C CA . MET A 1 99 ? -15.563 4.754 13.154 1.00 72.31 99 MET A CA 1
ATOM 736 C C . MET A 1 99 ? -15.270 3.516 12.320 1.00 72.31 99 MET A C 1
ATOM 738 O O . MET A 1 99 ? -15.977 3.243 11.361 1.00 72.31 99 MET A O 1
ATOM 742 N N . ILE A 1 100 ? -14.221 2.779 12.685 1.00 76.75 100 ILE A N 1
ATOM 743 C CA . ILE A 1 100 ? -13.862 1.538 11.993 1.00 76.75 100 ILE A CA 1
ATOM 744 C C . ILE A 1 100 ? -14.379 0.378 12.828 1.00 76.75 100 ILE A C 1
ATOM 746 O O . ILE A 1 100 ? -13.877 0.127 13.930 1.00 76.75 100 ILE A O 1
ATOM 750 N N . ASP A 1 101 ? -15.354 -0.350 12.294 1.00 81.00 101 ASP A N 1
ATOM 751 C CA . ASP A 1 101 ? -15.807 -1.578 12.925 1.00 81.00 101 ASP A CA 1
ATOM 752 C C . ASP A 1 101 ? -14.816 -2.718 12.688 1.00 81.00 101 ASP A C 1
ATOM 754 O O . ASP A 1 101 ? -14.152 -2.835 11.654 1.00 81.00 101 ASP A O 1
ATOM 758 N N . VAL A 1 102 ? -14.746 -3.632 13.656 1.00 83.62 102 VAL A N 1
ATOM 759 C CA . VAL A 1 102 ? -13.819 -4.771 13.601 1.00 83.62 102 VAL A CA 1
ATOM 760 C C . VAL A 1 102 ? -14.058 -5.624 12.352 1.00 83.62 102 VAL A C 1
ATOM 762 O O . VAL A 1 102 ? -13.103 -6.112 11.752 1.00 83.62 102 VAL A O 1
ATOM 765 N N . TRP A 1 103 ? -15.313 -5.783 11.921 1.00 85.19 103 TRP A N 1
ATOM 766 C CA . TRP A 1 103 ? -15.631 -6.573 10.731 1.00 85.19 103 TRP A CA 1
ATOM 767 C C . TRP A 1 103 ? -15.131 -5.908 9.435 1.00 85.19 103 TRP A C 1
ATOM 769 O O . TRP A 1 103 ? -14.663 -6.618 8.546 1.00 85.19 103 TRP A O 1
ATOM 779 N N . GLU A 1 104 ? -15.146 -4.573 9.343 1.00 85.94 104 GLU A N 1
ATOM 780 C CA . GLU A 1 104 ? -14.608 -3.817 8.200 1.00 85.94 104 GLU A CA 1
ATOM 781 C C . GLU A 1 104 ? -13.089 -3.979 8.116 1.00 85.94 104 GLU A C 1
ATOM 783 O O . GLU A 1 104 ? -12.529 -4.216 7.039 1.00 85.94 104 GLU A O 1
ATOM 788 N N . GLY A 1 105 ? -12.421 -3.930 9.274 1.00 85.44 105 GLY A N 1
ATOM 789 C CA . GLY A 1 105 ? -10.990 -4.198 9.397 1.00 85.44 105 GLY A CA 1
ATOM 790 C C . GLY A 1 105 ? -10.627 -5.629 8.992 1.00 85.44 105 GLY A C 1
ATOM 791 O O . GLY A 1 105 ? -9.692 -5.830 8.217 1.00 85.44 105 GLY A O 1
ATOM 792 N N . VAL A 1 106 ? -11.394 -6.626 9.445 1.00 88.81 106 VAL A N 1
ATOM 793 C CA . VAL A 1 106 ? -11.190 -8.039 9.076 1.00 88.81 106 VAL A CA 1
ATOM 794 C C . VAL A 1 106 ? -11.383 -8.250 7.574 1.00 88.81 106 VAL A C 1
ATOM 796 O O . VAL A 1 106 ? -10.568 -8.919 6.941 1.00 88.81 106 VAL A O 1
ATOM 799 N N . LEU A 1 107 ? -12.417 -7.656 6.979 1.00 90.12 107 LEU A N 1
ATOM 800 C CA . LEU A 1 107 ? -12.691 -7.791 5.547 1.00 90.12 107 LEU A CA 1
ATOM 801 C C . LEU A 1 107 ? -11.583 -7.134 4.707 1.00 90.12 107 LEU A C 1
ATOM 803 O O . LEU A 1 107 ? -11.079 -7.738 3.759 1.00 90.12 107 LEU A O 1
ATOM 807 N N . THR A 1 108 ? -11.112 -5.957 5.125 1.00 89.25 108 THR A N 1
ATOM 808 C CA . THR A 1 108 ? -9.959 -5.277 4.513 1.00 89.25 108 THR A CA 1
ATOM 809 C C . THR A 1 108 ? -8.683 -6.114 4.625 1.00 89.25 108 THR A C 1
ATOM 811 O O . THR A 1 108 ? -7.936 -6.247 3.654 1.00 89.25 108 THR A O 1
ATOM 814 N N . PHE A 1 109 ? -8.451 -6.743 5.781 1.00 89.00 109 PHE A N 1
ATOM 815 C CA . PHE A 1 109 ? -7.319 -7.645 5.980 1.00 89.00 109 PHE A CA 1
ATOM 816 C C . PHE A 1 109 ? -7.386 -8.873 5.062 1.00 89.00 109 PHE A C 1
ATOM 818 O O . PHE A 1 109 ? -6.348 -9.313 4.579 1.00 89.00 109 PHE A O 1
ATOM 825 N N . LEU A 1 110 ? -8.581 -9.398 4.760 1.00 90.62 110 LEU A N 1
ATOM 826 C CA . LEU A 1 110 ? -8.776 -10.519 3.829 1.00 90.62 110 LEU A CA 1
ATOM 827 C C . LEU A 1 110 ? -8.604 -10.134 2.352 1.00 90.62 110 LEU A C 1
ATOM 829 O O . LEU A 1 110 ? -8.194 -10.975 1.547 1.00 90.62 110 LEU A O 1
ATOM 833 N N . PHE A 1 111 ? -8.846 -8.876 1.977 1.00 89.25 111 PHE A N 1
ATOM 834 C CA . PHE A 1 111 ? -8.557 -8.406 0.618 1.00 89.25 111 PHE A CA 1
ATOM 835 C C . PHE A 1 111 ? -7.063 -8.440 0.283 1.00 89.25 111 PHE A C 1
ATOM 837 O O . PHE A 1 111 ? -6.703 -8.693 -0.867 1.00 89.25 111 PHE A O 1
ATOM 844 N N . PHE A 1 112 ? -6.182 -8.266 1.270 1.00 87.69 112 PHE A N 1
ATOM 845 C CA . PHE A 1 112 ? -4.736 -8.323 1.062 1.00 87.69 112 PHE A CA 1
ATOM 846 C C . PHE A 1 112 ? -4.229 -9.687 0.538 1.00 87.69 112 PHE A C 1
ATOM 848 O O . PHE A 1 112 ? -3.637 -9.713 -0.545 1.00 87.69 112 PHE A O 1
ATOM 855 N N . PRO A 1 113 ? -4.465 -10.838 1.203 1.00 88.62 113 PRO A N 1
ATOM 856 C CA . PRO A 1 113 ? -4.051 -12.137 0.677 1.00 88.62 113 PRO A CA 1
ATOM 857 C C . PRO A 1 113 ? -4.763 -12.487 -0.635 1.00 88.62 113 PRO A C 1
ATOM 859 O O . PRO A 1 113 ? -4.155 -13.127 -1.491 1.00 88.62 113 PRO A O 1
ATOM 862 N N . MET A 1 114 ? -6.003 -12.027 -0.843 1.00 88.94 114 MET A N 1
ATOM 863 C CA . MET A 1 114 ? -6.712 -12.205 -2.116 1.00 88.94 114 MET A CA 1
ATOM 864 C C . MET A 1 114 ? -5.999 -11.484 -3.272 1.00 88.94 114 MET A C 1
ATOM 866 O O . MET A 1 114 ? -5.811 -12.066 -4.341 1.00 88.94 114 MET A O 1
ATOM 870 N N . LEU A 1 115 ? -5.544 -10.248 -3.044 1.00 88.31 115 LEU A N 1
ATOM 871 C CA . LEU A 1 115 ? -4.755 -9.469 -3.999 1.00 88.31 115 LEU A CA 1
ATOM 872 C C . LEU A 1 115 ? -3.414 -10.146 -4.283 1.00 88.31 115 LEU A C 1
ATOM 874 O O . LEU A 1 115 ? -3.060 -10.331 -5.447 1.00 88.31 115 LEU A O 1
ATOM 878 N N . VAL A 1 116 ? -2.686 -10.553 -3.238 1.00 88.31 116 VAL A N 1
ATOM 879 C CA . VAL A 1 116 ? -1.386 -11.232 -3.380 1.00 88.31 116 VAL A CA 1
ATOM 880 C C . VAL A 1 116 ? -1.537 -12.528 -4.174 1.00 88.31 116 VAL A C 1
ATOM 882 O O . VAL A 1 116 ? -0.735 -12.798 -5.069 1.00 88.31 116 VAL A O 1
ATOM 885 N N . TRP A 1 117 ? -2.588 -13.302 -3.903 1.00 87.56 117 TRP A N 1
ATOM 886 C CA . TRP A 1 117 ? -2.896 -14.522 -4.642 1.00 87.56 117 TRP A CA 1
ATOM 887 C C . TRP A 1 117 ? -3.244 -14.239 -6.108 1.00 87.56 117 TRP A C 1
ATOM 889 O O . TRP A 1 117 ? -2.693 -14.875 -7.006 1.00 87.56 117 TRP A O 1
ATOM 899 N N . GLY A 1 118 ? -4.100 -13.248 -6.375 1.00 87.00 118 GLY A N 1
ATOM 900 C CA . GLY A 1 118 ? -4.443 -12.832 -7.737 1.00 87.00 118 GLY A CA 1
ATOM 901 C C . GLY A 1 118 ? -3.219 -12.369 -8.533 1.00 87.00 118 GLY A C 1
ATOM 902 O O . GLY A 1 118 ? -3.012 -12.806 -9.666 1.00 87.00 118 GLY A O 1
ATOM 903 N N . ALA A 1 119 ? -2.358 -11.555 -7.919 1.00 86.56 119 ALA A N 1
ATOM 904 C CA . ALA A 1 119 ? -1.105 -11.108 -8.518 1.00 86.56 119 ALA A CA 1
ATOM 905 C C . ALA A 1 119 ? -0.141 -12.277 -8.773 1.00 86.56 119 ALA A C 1
ATOM 907 O O . ALA A 1 119 ? 0.486 -12.328 -9.829 1.00 86.56 119 ALA A O 1
ATOM 908 N N . TYR A 1 120 ? -0.056 -13.242 -7.853 1.00 86.75 120 TYR A N 1
ATOM 909 C CA . TYR A 1 120 ? 0.761 -14.447 -8.006 1.00 86.75 120 TYR A CA 1
ATOM 910 C C . TYR A 1 120 ? 0.302 -15.331 -9.172 1.00 86.75 120 TYR A C 1
ATOM 912 O O . TYR A 1 120 ? 1.129 -15.749 -9.982 1.00 86.75 120 TYR A O 1
ATOM 920 N N . LEU A 1 121 ? -1.006 -15.580 -9.300 1.00 86.69 121 LEU A N 1
ATOM 9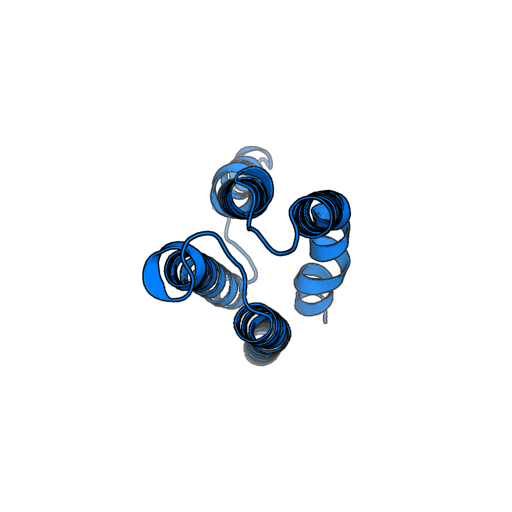21 C CA . LEU A 1 121 ? -1.561 -16.366 -10.406 1.00 86.69 121 LEU A CA 1
ATOM 922 C C . LEU A 1 121 ? -1.288 -15.711 -11.763 1.00 86.69 121 LEU A C 1
ATOM 924 O O . LEU A 1 121 ? -0.926 -16.393 -12.722 1.00 86.69 121 LEU A O 1
ATOM 928 N N . VAL A 1 122 ? -1.447 -14.389 -11.839 1.00 86.19 122 VAL A N 1
ATOM 929 C CA . VAL A 1 122 ? -1.168 -13.622 -13.057 1.00 86.19 122 VAL A CA 1
ATOM 930 C C . VAL A 1 122 ? 0.323 -13.633 -13.384 1.00 86.19 122 VAL A C 1
ATOM 932 O O . VAL A 1 122 ? 0.682 -13.780 -14.550 1.00 86.19 122 VAL A O 1
ATOM 935 N N . ASP A 1 123 ? 1.188 -13.555 -12.373 1.00 84.00 123 ASP A N 1
ATOM 936 C CA . ASP A 1 123 ? 2.637 -13.623 -12.554 1.00 84.00 123 ASP A CA 1
ATOM 937 C C . ASP A 1 123 ? 3.096 -14.989 -13.080 1.00 84.00 123 ASP A C 1
ATOM 939 O O . ASP A 1 123 ? 3.902 -15.042 -14.001 1.00 84.00 123 ASP A O 1
ATOM 943 N N . ILE A 1 124 ? 2.550 -16.096 -12.562 1.00 83.81 124 ILE A N 1
ATOM 944 C CA . ILE A 1 124 ? 2.882 -17.442 -13.061 1.00 83.81 124 ILE A CA 1
ATOM 945 C C . ILE A 1 124 ? 2.380 -17.646 -14.488 1.00 83.81 124 ILE A C 1
ATOM 947 O O . ILE A 1 124 ? 3.082 -18.227 -15.308 1.00 83.81 124 ILE A O 1
ATOM 951 N N . LYS A 1 125 ? 1.165 -17.183 -14.798 1.00 77.44 125 LYS A N 1
ATOM 952 C CA . LYS A 1 125 ? 0.536 -17.417 -16.105 1.00 77.44 125 LYS A CA 1
ATOM 953 C C . LYS A 1 125 ? 1.170 -16.600 -17.240 1.00 77.44 125 LYS A C 1
ATOM 955 O O . LYS A 1 125 ? 0.978 -16.945 -18.403 1.00 77.44 125 LYS A O 1
ATOM 960 N N . TRP A 1 126 ? 1.881 -15.518 -16.915 1.00 65.94 126 TRP A N 1
ATOM 961 C CA . TRP A 1 126 ? 2.570 -14.638 -17.873 1.00 65.94 126 TRP A CA 1
ATOM 962 C C . TRP A 1 126 ? 4.094 -14.607 -17.719 1.00 65.94 126 TRP A C 1
ATOM 964 O O . TRP A 1 126 ? 4.749 -13.853 -18.438 1.00 65.94 126 TRP A O 1
ATOM 974 N N . SER A 1 127 ? 4.669 -15.414 -16.822 1.00 56.28 127 SER A N 1
ATOM 975 C CA . SER A 1 127 ? 6.109 -15.669 -16.838 1.00 56.28 127 SER A CA 1
ATOM 976 C C . SER A 1 127 ? 6.425 -16.577 -18.031 1.00 56.28 127 SER A C 1
ATOM 978 O O . SER A 1 127 ? 5.788 -17.627 -18.143 1.00 56.28 127 SER A O 1
ATOM 980 N N . PRO A 1 128 ? 7.360 -16.200 -18.922 1.00 52.56 128 PRO A N 1
ATOM 981 C CA . PRO A 1 128 ? 7.935 -17.139 -19.880 1.00 52.56 128 PRO A CA 1
ATOM 982 C C . PRO A 1 128 ? 8.703 -18.262 -19.172 1.00 52.56 128 PRO A C 1
ATOM 984 O O . PRO A 1 128 ? 9.110 -18.060 -17.997 1.00 52.56 128 PRO A O 1
#

Radius of gyration: 16.71 Å; chains: 1; bounding box: 39×30×48 Å

Sequence (128 aa):
NATVANLTLMALGSSAPEIMLSLIEILRQGMKAGDLGPSTIVGSAAYNLFIISAVCVWAVPSPKVKHIERRPVFFVTAAASFLAYLWLLVILLGTSPHMIDVWEGVLTFLFFPMLVWGAYLVDIKWSP